Protein AF-A0A6G2D6Y9-F1 (afdb_monomer_lite)

InterPro domains:
  IPR012341 Six-hairpin glycosidase-like superfamily [G3DSA:1.50.10.10] (1-87)

Sequence (90 aa):
SNDPYENFGGLLYGHAGVAWLFGEAYKLTGESIYKNGLELAVDKELVAYKVDSNNSLQYSQGHRLLPYLATGSAGLLLLINRNKEILSSK

Organism: Streptococcus pneumoniae (NCBI:txid1313)

Secondary structure (DSSP, 8-state):
---GGG---HHHHSHHHHHHHHHHHHHHH--HHHHHHHHHHHHHHHTTEEE-TTS-EEEEETTEEE--TTTSHHHHHHHHHHTHHHHT--

pLDDT: mean 91.14, std 9.44, range [50.56, 98.69]

Foldseek 3Di:
DPPLVLFAAACARHLLVVLLVLLVVCVVPVDVVSLVSNVVSLVRRQVQWDQDPVRDIFRHSPPDTDPDRNRMDVRNVVSCVVRVVSVVPD

Radius of gyration: 13.22 Å; chains: 1; bounding box: 28×26×37 Å

Structure (mmCIF, N/CA/C/O backbone):
data_AF-A0A6G2D6Y9-F1
#
_entry.id   AF-A0A6G2D6Y9-F1
#
loop_
_atom_site.group_PDB
_atom_site.id
_atom_site.type_symbol
_atom_site.label_atom_id
_atom_site.label_alt_id
_atom_site.label_comp_id
_atom_site.label_asym_id
_atom_site.label_entity_id
_atom_site.label_seq_id
_atom_site.pdbx_PDB_ins_code
_atom_site.Cartn_x
_atom_site.Cartn_y
_atom_site.Cartn_z
_atom_site.occupancy
_atom_site.B_iso_or_equiv
_atom_site.auth_seq_id
_atom_site.auth_comp_id
_atom_site.auth_asym_id
_atom_site.auth_atom_id
_atom_site.pdbx_PDB_model_num
ATOM 1 N N . SER A 1 1 ? 4.730 -12.425 -19.022 1.00 61.09 1 SER A N 1
ATOM 2 C CA . SER A 1 1 ? 3.469 -12.541 -19.782 1.00 61.09 1 SER A CA 1
ATOM 3 C C . SER A 1 1 ? 2.445 -11.543 -19.218 1.00 61.09 1 SER A C 1
ATOM 5 O O . SER A 1 1 ? 2.803 -10.800 -18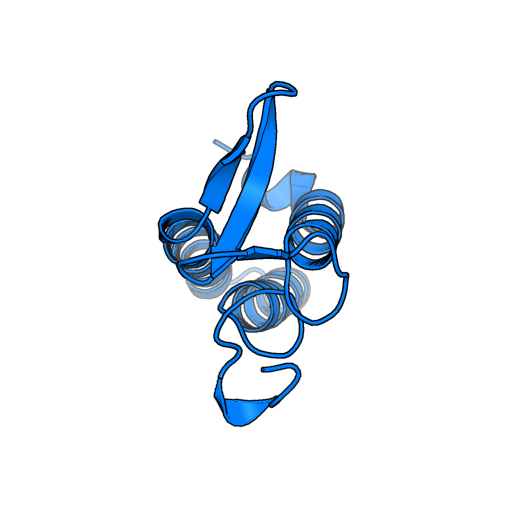.314 1.00 61.09 1 SER A O 1
ATOM 7 N N . ASN A 1 2 ? 1.203 -11.466 -19.718 1.00 64.69 2 ASN A N 1
ATOM 8 C CA . ASN A 1 2 ? 0.073 -10.872 -18.962 1.00 64.69 2 ASN A CA 1
ATOM 9 C C . ASN A 1 2 ? -0.649 -11.940 -18.118 1.00 64.69 2 ASN A C 1
ATOM 11 O O . ASN A 1 2 ? -1.790 -11.756 -17.704 1.00 64.69 2 ASN A O 1
ATOM 15 N N . ASP A 1 3 ? 0.022 -13.066 -17.895 1.00 70.94 3 ASP A N 1
ATOM 16 C CA . ASP A 1 3 ? -0.457 -14.153 -17.066 1.00 70.94 3 ASP A CA 1
ATOM 17 C C . ASP A 1 3 ? -0.679 -13.650 -15.625 1.00 70.94 3 ASP A C 1
ATOM 19 O O . ASP A 1 3 ? 0.267 -13.157 -14.999 1.00 70.94 3 ASP A O 1
ATOM 23 N N . PRO A 1 4 ? -1.911 -13.723 -15.089 1.00 64.69 4 PRO A N 1
ATOM 24 C CA . PRO A 1 4 ? -2.192 -13.317 -13.718 1.00 64.69 4 PRO A CA 1
ATOM 25 C C . PRO A 1 4 ? -1.415 -14.140 -12.682 1.00 64.69 4 PRO A C 1
ATOM 27 O O . PRO A 1 4 ? -1.143 -13.617 -11.607 1.00 64.69 4 PRO A O 1
ATOM 30 N N . TYR A 1 5 ? -1.009 -15.372 -13.000 1.00 73.12 5 TYR A N 1
ATOM 31 C CA . TYR A 1 5 ? -0.238 -16.239 -12.105 1.00 73.12 5 TYR A CA 1
ATOM 32 C C . TYR A 1 5 ? 1.259 -15.901 -12.061 1.00 73.12 5 TYR A C 1
ATOM 34 O O . TYR A 1 5 ? 1.976 -16.401 -11.198 1.00 73.12 5 TYR A O 1
ATOM 42 N N . GLU A 1 6 ? 1.734 -15.029 -12.954 1.00 76.56 6 GLU A N 1
ATOM 43 C CA . GLU A 1 6 ? 3.097 -14.485 -12.921 1.00 76.56 6 GLU A CA 1
ATOM 44 C C . GLU A 1 6 ? 3.175 -13.130 -12.191 1.00 76.56 6 GLU A C 1
ATOM 46 O O . GLU A 1 6 ? 4.268 -12.579 -12.018 1.00 76.56 6 GLU A O 1
ATOM 51 N N . ASN A 1 7 ? 2.035 -12.558 -11.779 1.00 73.44 7 AS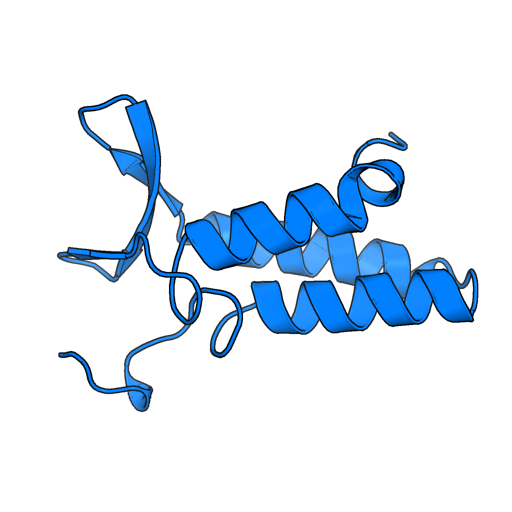N A N 1
ATOM 52 C CA . ASN A 1 7 ? 1.976 -11.271 -11.090 1.00 73.44 7 ASN A CA 1
ATOM 53 C C . ASN A 1 7 ? 1.926 -11.476 -9.574 1.00 73.44 7 ASN A C 1
ATOM 55 O O . ASN A 1 7 ? 1.000 -12.086 -9.056 1.00 73.44 7 ASN A O 1
ATOM 59 N N . PHE A 1 8 ? 2.893 -10.896 -8.866 1.00 83.50 8 PHE A N 1
ATOM 60 C CA . PHE A 1 8 ? 3.009 -10.971 -7.402 1.00 83.50 8 PHE A CA 1
ATOM 61 C C . PHE A 1 8 ? 3.030 -9.577 -6.758 1.00 83.50 8 PHE A C 1
ATOM 63 O O . PHE A 1 8 ? 3.570 -9.385 -5.671 1.00 83.50 8 PHE A O 1
ATOM 70 N N . GLY A 1 9 ? 2.527 -8.578 -7.482 1.00 87.69 9 GLY A N 1
ATOM 71 C CA . GLY A 1 9 ? 2.612 -7.165 -7.134 1.00 87.69 9 GLY A CA 1
ATOM 72 C C . GLY A 1 9 ? 1.297 -6.440 -7.341 1.00 87.69 9 GLY A C 1
ATOM 73 O O . GLY A 1 9 ? 0.396 -6.935 -8.020 1.00 87.69 9 GLY A O 1
ATOM 74 N N . GLY A 1 10 ? 1.203 -5.244 -6.778 1.00 91.81 10 GLY A N 1
ATOM 75 C CA . GLY A 1 10 ? 0.043 -4.379 -6.903 1.00 91.81 10 GLY A CA 1
ATOM 76 C C . GLY A 1 10 ? -1.160 -4.824 -6.080 1.00 91.81 10 GLY A C 1
ATOM 77 O O . GLY A 1 10 ? -1.101 -5.713 -5.232 1.00 91.81 10 GLY A O 1
ATOM 78 N N . LEU A 1 11 ? -2.279 -4.141 -6.309 1.00 94.81 11 LEU A N 1
ATOM 79 C CA . LEU A 1 11 ? -3.436 -4.177 -5.422 1.00 94.81 11 LEU A CA 1
ATOM 80 C C . LEU A 1 11 ? -4.164 -5.527 -5.384 1.00 94.81 11 LEU A C 1
ATOM 82 O O . LEU A 1 11 ? -4.699 -5.888 -4.342 1.00 94.81 11 LEU A O 1
ATOM 86 N N . LEU A 1 12 ? -4.221 -6.255 -6.500 1.00 93.31 12 LEU A N 1
ATOM 87 C CA . LEU A 1 12 ? -5.013 -7.488 -6.595 1.00 93.31 12 LEU A CA 1
ATOM 88 C C . LEU A 1 12 ? -4.193 -8.764 -6.389 1.00 93.31 12 LEU A C 1
ATOM 90 O O . LEU A 1 12 ? -4.772 -9.797 -6.068 1.00 93.31 12 LEU A O 1
ATOM 94 N N . TYR A 1 13 ? -2.873 -8.697 -6.570 1.00 90.31 13 TYR A N 1
ATOM 95 C CA . TYR A 1 13 ? -2.005 -9.881 -6.571 1.00 90.31 13 TYR A CA 1
ATOM 96 C C . TYR A 1 13 ? -0.773 -9.755 -5.664 1.00 90.31 13 TYR A C 1
ATOM 98 O O . TYR A 1 13 ? -0.047 -10.730 -5.485 1.00 90.31 13 TYR A O 1
ATOM 106 N N . GLY A 1 14 ? -0.518 -8.571 -5.102 1.00 91.94 14 GLY A N 1
ATOM 107 C CA . GLY A 1 14 ? 0.633 -8.292 -4.249 1.00 91.94 14 GLY A CA 1
ATOM 108 C C . GLY A 1 14 ? 0.270 -7.990 -2.800 1.00 91.94 14 GLY A C 1
ATOM 109 O O . GLY A 1 14 ? -0.884 -8.060 -2.364 1.00 91.94 14 GLY A O 1
ATOM 110 N N . HIS A 1 15 ? 1.286 -7.582 -2.046 1.00 96.12 15 HIS A N 1
ATOM 111 C CA . HIS A 1 15 ? 1.139 -7.193 -0.650 1.00 96.12 15 HIS A CA 1
ATOM 112 C C . HIS A 1 15 ? 0.344 -5.891 -0.504 1.00 96.12 15 HIS A C 1
ATOM 114 O O . HIS A 1 15 ? -0.228 -5.670 0.558 1.00 96.12 15 HIS A O 1
ATOM 120 N N . ALA A 1 16 ? 0.220 -5.063 -1.549 1.00 96.62 16 ALA A N 1
ATOM 121 C CA . ALA A 1 16 ? -0.627 -3.865 -1.506 1.00 96.62 16 ALA A CA 1
ATOM 122 C C . ALA A 1 16 ? -2.107 -4.183 -1.205 1.00 96.62 16 ALA A C 1
ATOM 124 O O . ALA A 1 16 ? -2.764 -3.420 -0.496 1.00 96.62 16 ALA A O 1
ATOM 125 N N . GLY A 1 17 ? -2.636 -5.314 -1.688 1.00 96.88 17 GLY A N 1
ATOM 126 C CA . GLY A 1 17 ? -3.992 -5.764 -1.345 1.00 96.88 17 GLY A CA 1
ATOM 127 C C . GLY A 1 17 ? -4.119 -6.185 0.119 1.00 96.88 17 GLY A C 1
ATOM 128 O O . GLY A 1 17 ? -5.056 -5.794 0.815 1.00 96.88 17 GLY A O 1
ATOM 129 N N . VAL A 1 18 ? -3.126 -6.923 0.620 1.00 97.44 18 VAL A N 1
ATOM 130 C CA . VAL A 1 18 ? -3.050 -7.345 2.029 1.00 97.44 18 VAL A CA 1
ATOM 131 C C . VAL A 1 18 ? -2.896 -6.133 2.957 1.00 97.44 18 VAL A C 1
ATOM 133 O O . VAL A 1 18 ? -3.571 -6.038 3.980 1.00 97.44 18 VAL A O 1
ATOM 136 N N . ALA A 1 19 ? -2.075 -5.160 2.564 1.00 98.06 19 ALA A N 1
ATOM 137 C CA . ALA A 1 19 ? -1.937 -3.874 3.232 1.00 98.06 19 ALA A CA 1
ATOM 138 C C . ALA A 1 19 ? -3.286 -3.148 3.317 1.00 98.06 19 ALA A C 1
ATOM 140 O O . ALA A 1 19 ? -3.638 -2.622 4.372 1.00 98.06 19 ALA A O 1
ATOM 141 N N . TRP A 1 20 ? -4.076 -3.160 2.236 1.00 98.12 20 TRP A N 1
ATOM 142 C CA . TRP A 1 20 ? -5.406 -2.551 2.234 1.00 98.12 20 TRP A CA 1
ATOM 143 C C . TRP A 1 20 ? -6.323 -3.188 3.274 1.00 98.12 20 TRP A C 1
ATOM 145 O O . TRP A 1 20 ? -6.960 -2.472 4.048 1.00 98.12 20 TRP A O 1
ATOM 155 N N . LEU A 1 21 ? -6.360 -4.523 3.320 1.00 98.38 21 LEU A N 1
ATOM 156 C CA . LEU A 1 21 ? -7.142 -5.265 4.306 1.00 98.38 21 LEU A CA 1
ATOM 157 C C . LEU A 1 21 ? -6.768 -4.846 5.732 1.00 98.38 21 LEU A C 1
ATOM 159 O O . LEU A 1 21 ? -7.649 -4.526 6.528 1.00 98.38 21 LEU A O 1
ATOM 163 N N . PHE A 1 22 ? -5.472 -4.791 6.041 1.00 98.69 22 PHE A N 1
ATOM 164 C CA . PHE A 1 22 ? -4.998 -4.364 7.354 1.00 98.69 22 PHE A CA 1
ATOM 165 C C . PHE A 1 22 ? -5.3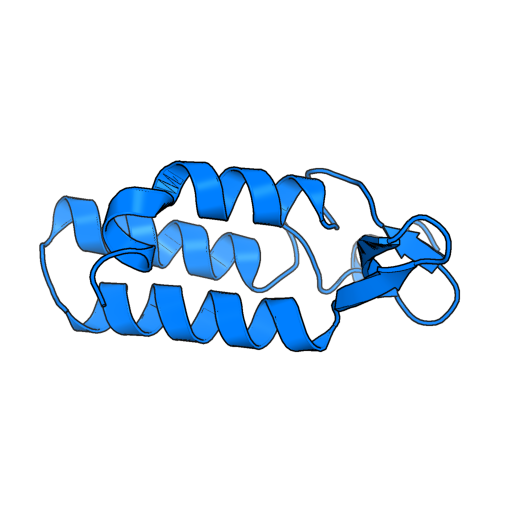45 -2.905 7.672 1.00 98.69 22 PHE A C 1
ATOM 167 O O . PHE A 1 22 ? -5.769 -2.607 8.787 1.00 98.69 22 PHE A O 1
ATOM 174 N N . GLY A 1 23 ? -5.245 -1.999 6.698 1.00 98.25 23 GLY A N 1
ATOM 175 C CA . GLY A 1 23 ? -5.638 -0.603 6.878 1.00 98.25 23 GLY A CA 1
ATOM 176 C C . GLY A 1 23 ? -7.124 -0.438 7.204 1.00 98.25 23 GLY A C 1
ATOM 177 O O . GLY A 1 23 ? -7.477 0.331 8.097 1.00 98.25 23 GLY A O 1
ATOM 178 N N . GLU A 1 24 ? -8.007 -1.179 6.531 1.00 98.38 24 GLU A N 1
ATOM 179 C CA . GLU A 1 24 ? -9.442 -1.151 6.842 1.00 98.38 24 GLU A CA 1
ATOM 180 C C . GLU A 1 24 ? -9.754 -1.856 8.178 1.00 98.38 24 GLU A C 1
ATOM 182 O O . GLU A 1 24 ? -10.556 -1.343 8.958 1.00 98.38 24 GLU A O 1
ATOM 187 N N . ALA A 1 25 ? -9.067 -2.956 8.510 1.00 98.62 25 ALA A N 1
ATOM 188 C CA . ALA A 1 25 ? -9.200 -3.621 9.810 1.00 98.62 25 ALA A CA 1
ATOM 189 C C . ALA A 1 25 ? -8.781 -2.708 10.975 1.00 98.62 25 ALA A C 1
ATOM 191 O O . ALA A 1 25 ? -9.471 -2.647 11.995 1.00 98.62 25 ALA A O 1
ATOM 192 N N . TYR A 1 26 ? -7.699 -1.940 10.812 1.00 98.44 26 TYR A N 1
ATOM 193 C CA . TYR A 1 26 ? -7.279 -0.948 11.800 1.00 98.44 26 TYR A CA 1
ATOM 194 C C . TYR A 1 26 ? -8.312 0.171 11.958 1.00 98.44 26 TYR A C 1
ATOM 196 O O . TYR A 1 26 ? -8.662 0.511 13.081 1.00 98.44 26 TYR A O 1
ATOM 204 N N . LYS A 1 27 ? -8.863 0.708 10.861 1.00 97.62 27 LYS A N 1
ATOM 205 C CA . LYS A 1 27 ? -9.917 1.741 10.929 1.00 97.62 27 LYS A CA 1
ATOM 206 C C . LYS A 1 27 ? -11.169 1.250 11.653 1.00 97.62 27 LYS A C 1
ATOM 208 O O . LYS A 1 27 ? -11.831 2.042 12.313 1.00 97.62 27 LYS A O 1
ATOM 213 N N . LEU A 1 28 ? -11.495 -0.034 11.507 1.00 98.50 28 LEU A N 1
ATOM 214 C CA . LEU A 1 28 ? -12.668 -0.634 12.132 1.00 98.50 28 LEU A CA 1
ATOM 215 C C . LEU A 1 28 ? -12.463 -0.927 13.623 1.00 98.50 28 LEU A C 1
ATOM 217 O O . LEU A 1 28 ? -13.396 -0.779 14.404 1.00 98.50 28 LEU A O 1
ATOM 221 N N . THR A 1 29 ? -11.271 -1.379 14.008 1.00 98.38 29 THR A N 1
ATOM 222 C CA . THR A 1 29 ? -11.030 -1.945 15.348 1.00 98.38 29 THR A CA 1
ATOM 223 C C . THR A 1 29 ? -10.152 -1.074 16.244 1.00 98.38 29 THR A C 1
ATOM 225 O O . THR A 1 29 ? -10.238 -1.176 17.460 1.00 98.38 29 THR A O 1
ATOM 228 N N . GLY A 1 30 ? -9.292 -0.233 15.669 1.00 97.50 30 GLY A N 1
ATOM 229 C CA . GLY A 1 30 ? -8.258 0.513 16.388 1.00 97.50 30 GLY A CA 1
ATOM 230 C C . GLY A 1 30 ? -7.086 -0.343 16.888 1.00 97.50 30 GLY A C 1
ATOM 231 O O . GLY A 1 30 ? -6.171 0.194 17.509 1.00 97.50 30 GLY A O 1
ATOM 232 N N . GLU A 1 31 ? -7.072 -1.650 16.611 1.00 98.44 31 GLU A N 1
ATOM 233 C CA . GLU A 1 31 ? -6.072 -2.577 17.148 1.00 98.44 31 GLU A CA 1
ATOM 234 C C . GLU A 1 31 ? -4.723 -2.437 16.434 1.00 98.44 31 GLU A C 1
ATOM 236 O O . GLU A 1 31 ? -4.606 -2.615 15.216 1.00 98.44 31 GLU A O 1
ATOM 241 N N . SER A 1 32 ? -3.667 -2.158 17.201 1.00 97.25 32 SER A N 1
ATOM 242 C CA . SER A 1 32 ? -2.336 -1.824 16.670 1.00 97.25 32 SER A CA 1
ATOM 243 C C . SER A 1 32 ? -1.699 -2.941 15.841 1.00 97.25 32 SER A C 1
ATOM 245 O O . SER A 1 32 ? -0.898 -2.656 14.952 1.00 97.25 32 SER A O 1
ATOM 247 N N . ILE A 1 33 ? -2.095 -4.200 16.051 1.00 98.25 33 ILE A N 1
ATOM 248 C CA . ILE A 1 33 ? -1.637 -5.330 15.235 1.00 98.25 33 ILE A CA 1
ATOM 249 C C . ILE A 1 33 ? -1.952 -5.134 13.746 1.00 98.25 33 ILE A C 1
ATOM 251 O O . ILE A 1 33 ? -1.136 -5.485 12.896 1.00 98.25 33 ILE A O 1
ATOM 255 N N . TYR A 1 34 ? -3.088 -4.513 13.417 1.00 98.62 34 TYR A N 1
ATOM 256 C CA . TYR A 1 34 ? -3.459 -4.234 12.033 1.00 98.62 34 TYR A CA 1
ATOM 257 C C . TYR A 1 34 ? -2.696 -3.039 11.465 1.00 98.62 34 TYR A C 1
ATOM 259 O O . TYR A 1 34 ? -2.301 -3.078 10.304 1.00 98.62 34 TYR A O 1
ATOM 267 N N . LYS A 1 35 ? -2.397 -2.015 12.274 1.00 98.31 35 LYS A N 1
ATOM 268 C CA . LYS A 1 35 ? -1.477 -0.945 11.856 1.00 98.31 35 LYS A CA 1
ATOM 269 C C . LYS A 1 35 ? -0.096 -1.523 11.516 1.00 98.31 35 LYS A C 1
ATOM 271 O O . LYS A 1 35 ? 0.418 -1.264 10.432 1.00 98.31 35 LYS A O 1
ATOM 276 N N . ASN A 1 36 ? 0.450 -2.375 12.382 1.00 98.12 36 ASN A N 1
ATOM 277 C CA . ASN A 1 36 ? 1.741 -3.028 12.155 1.00 98.12 36 ASN A CA 1
ATOM 278 C C . ASN A 1 36 ? 1.710 -3.927 10.906 1.00 98.12 36 ASN A C 1
ATOM 280 O O . ASN A 1 36 ? 2.672 -3.971 10.142 1.00 98.12 36 ASN A O 1
ATOM 284 N N . GLY A 1 37 ? 0.597 -4.633 10.677 1.00 98.44 37 GLY A N 1
ATOM 285 C CA . GLY A 1 37 ? 0.387 -5.438 9.474 1.00 98.44 37 GLY A CA 1
ATOM 286 C C . GLY A 1 37 ? 0.354 -4.598 8.194 1.00 98.44 37 GLY A C 1
ATOM 287 O O . GLY A 1 37 ? 0.979 -4.976 7.204 1.00 98.44 37 GLY A O 1
ATOM 288 N N . LEU A 1 38 ? -0.329 -3.448 8.219 1.00 98.50 38 LEU A N 1
ATOM 289 C CA . LEU A 1 38 ? -0.350 -2.481 7.118 1.00 98.50 38 LEU A CA 1
ATOM 290 C C . LEU A 1 38 ? 1.072 -2.005 6.786 1.00 98.50 38 LEU A C 1
ATOM 292 O O . LEU A 1 38 ? 1.473 -2.074 5.626 1.00 98.50 38 LEU A O 1
ATOM 296 N N . GLU A 1 39 ? 1.832 -1.560 7.788 1.00 97.81 39 GLU A N 1
ATOM 297 C CA . GLU A 1 39 ? 3.211 -1.081 7.611 1.00 97.81 39 GLU A CA 1
ATOM 298 C C . GLU A 1 39 ? 4.116 -2.180 7.040 1.00 97.81 39 GLU A C 1
ATOM 300 O O . GLU A 1 39 ? 4.771 -1.982 6.016 1.00 97.81 39 GLU A O 1
ATOM 305 N N . LEU A 1 40 ? 4.072 -3.379 7.629 1.00 98.06 40 LEU A N 1
ATOM 306 C CA . LEU A 1 40 ? 4.868 -4.514 7.170 1.00 98.06 40 LEU A CA 1
ATOM 307 C C . LEU A 1 40 ? 4.531 -4.909 5.727 1.00 98.06 40 LEU A C 1
ATOM 309 O O . LEU A 1 40 ? 5.432 -5.186 4.938 1.00 98.06 40 LEU A O 1
ATOM 313 N N . ALA A 1 41 ? 3.249 -4.956 5.366 1.00 97.62 41 ALA A N 1
ATOM 314 C CA . ALA A 1 41 ? 2.835 -5.320 4.016 1.00 97.62 41 ALA A CA 1
ATOM 315 C C . ALA A 1 41 ? 3.279 -4.274 2.978 1.00 97.62 41 ALA A C 1
ATOM 317 O O . ALA A 1 41 ? 3.726 -4.653 1.896 1.00 97.62 41 ALA A O 1
ATOM 318 N N . VAL A 1 42 ? 3.226 -2.978 3.314 1.00 96.94 42 VAL A N 1
ATOM 319 C CA . VAL A 1 42 ? 3.768 -1.907 2.459 1.00 96.94 42 VAL A CA 1
ATOM 320 C C . VAL A 1 42 ? 5.276 -2.070 2.272 1.00 96.94 42 VAL A C 1
ATOM 322 O O . VAL A 1 42 ? 5.749 -2.041 1.137 1.00 96.94 42 VAL A O 1
ATOM 325 N N . ASP A 1 43 ? 6.025 -2.315 3.347 1.00 96.19 43 ASP A N 1
ATOM 326 C CA . ASP A 1 43 ? 7.473 -2.529 3.263 1.00 96.19 43 ASP A CA 1
ATOM 327 C C . ASP A 1 43 ? 7.820 -3.738 2.382 1.00 96.19 43 ASP A C 1
ATOM 329 O O . ASP A 1 43 ? 8.754 -3.679 1.581 1.00 96.19 43 ASP A O 1
ATOM 333 N N . LYS A 1 44 ? 7.053 -4.834 2.484 1.00 96.00 44 LYS A N 1
ATOM 334 C CA . LYS A 1 44 ? 7.239 -6.022 1.634 1.00 96.00 44 LYS A CA 1
ATOM 335 C C . LYS A 1 44 ? 6.887 -5.771 0.174 1.00 96.00 44 LYS A C 1
ATOM 337 O O . LYS A 1 44 ? 7.595 -6.274 -0.695 1.00 96.00 44 LYS A O 1
ATOM 342 N N . GLU A 1 45 ? 5.852 -4.982 -0.099 1.00 95.19 45 GLU A N 1
ATOM 343 C CA . GLU A 1 45 ? 5.503 -4.572 -1.460 1.00 95.19 45 GLU A CA 1
ATOM 344 C C . GLU A 1 45 ? 6.653 -3.784 -2.104 1.00 95.19 45 GLU A C 1
ATOM 346 O O . GLU A 1 45 ? 7.073 -4.087 -3.221 1.00 95.19 45 GLU A O 1
ATOM 351 N N . LEU A 1 46 ? 7.218 -2.823 -1.367 1.00 94.44 46 LEU A N 1
ATOM 352 C CA . LEU A 1 46 ? 8.263 -1.917 -1.846 1.00 94.44 46 LEU A CA 1
ATOM 353 C C . LEU A 1 46 ? 9.580 -2.613 -2.220 1.00 94.44 46 LEU A C 1
ATOM 355 O O . LEU A 1 46 ? 10.327 -2.067 -3.030 1.00 94.44 46 LEU A O 1
ATOM 359 N N . VAL A 1 47 ? 9.858 -3.824 -1.717 1.00 93.69 47 VAL A N 1
ATOM 360 C CA . VAL A 1 47 ? 11.067 -4.599 -2.078 1.00 93.69 47 VAL A CA 1
ATOM 361 C C . VAL A 1 47 ? 11.181 -4.820 -3.592 1.00 93.69 47 VAL A C 1
ATOM 363 O O . VAL A 1 47 ? 12.285 -4.852 -4.133 1.00 93.69 47 VAL A O 1
ATOM 366 N N . ALA A 1 48 ? 10.051 -4.962 -4.288 1.00 89.81 48 ALA A N 1
ATOM 367 C CA . ALA A 1 48 ? 10.020 -5.181 -5.732 1.00 89.81 48 ALA A CA 1
ATOM 368 C C . ALA A 1 48 ? 10.018 -3.877 -6.554 1.00 89.81 48 ALA A C 1
ATOM 370 O O . ALA A 1 48 ? 10.021 -3.930 -7.786 1.00 89.81 48 ALA A O 1
ATOM 371 N N . TYR A 1 49 ? 10.003 -2.703 -5.914 1.00 92.00 49 TYR A N 1
ATOM 372 C CA . TYR A 1 49 ? 9.935 -1.418 -6.605 1.00 92.00 49 TYR A CA 1
ATOM 373 C C . TYR A 1 49 ? 11.325 -0.886 -6.934 1.00 92.00 49 TYR A C 1
ATOM 375 O O . TYR A 1 49 ? 12.282 -1.039 -6.178 1.00 92.00 49 TYR A O 1
ATOM 383 N N . LYS 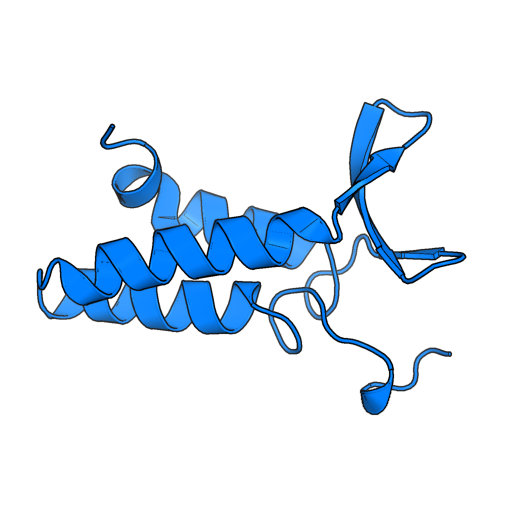A 1 50 ? 11.432 -0.228 -8.087 1.00 91.69 50 LYS A N 1
ATOM 384 C CA . LYS A 1 50 ? 12.656 0.425 -8.550 1.00 91.69 50 LYS A CA 1
ATOM 385 C C . LYS A 1 50 ? 12.336 1.807 -9.093 1.00 91.69 50 LYS A C 1
ATOM 387 O O . LYS A 1 50 ? 11.248 2.038 -9.615 1.00 91.69 50 LYS A O 1
ATOM 392 N N . VAL A 1 51 ? 13.301 2.709 -8.972 1.00 91.69 51 VAL A N 1
ATOM 393 C CA . VAL A 1 51 ? 13.252 4.013 -9.634 1.00 91.69 51 VAL A CA 1
ATOM 394 C C . VAL A 1 51 ? 13.667 3.822 -11.091 1.00 91.69 51 VAL A C 1
ATOM 396 O O . VAL A 1 51 ? 14.698 3.204 -11.364 1.00 91.69 51 VAL A O 1
ATOM 399 N N . ASP A 1 52 ? 12.843 4.295 -12.020 1.00 87.75 52 ASP A N 1
ATOM 400 C CA . ASP A 1 52 ? 13.131 4.248 -13.453 1.00 87.75 52 ASP A CA 1
ATOM 401 C C . ASP A 1 52 ? 13.980 5.445 -13.927 1.00 87.75 52 ASP A C 1
ATOM 403 O O . ASP A 1 52 ? 14.350 6.328 -13.152 1.00 87.75 52 ASP A O 1
ATOM 407 N N . SER A 1 53 ? 14.300 5.493 -15.224 1.00 89.81 53 SER A N 1
ATOM 408 C CA . SER A 1 53 ? 15.086 6.585 -15.820 1.00 89.81 53 SER A CA 1
ATOM 409 C C . SER A 1 53 ? 14.408 7.958 -15.741 1.00 89.81 53 SER A C 1
ATOM 411 O O . SER A 1 53 ? 15.076 8.973 -15.909 1.00 89.81 53 SER A O 1
ATOM 413 N N . ASN A 1 54 ? 13.098 7.995 -15.490 1.00 89.94 54 ASN A N 1
ATOM 414 C CA . ASN A 1 54 ? 12.303 9.212 -15.339 1.00 89.94 54 ASN A CA 1
ATOM 415 C C . ASN A 1 54 ? 12.088 9.566 -13.859 1.00 89.94 54 ASN A C 1
ATOM 417 O O . ASN A 1 54 ? 11.204 10.360 -13.535 1.00 89.94 54 ASN A O 1
ATOM 421 N N . ASN A 1 55 ? 12.872 8.968 -12.957 1.00 89.50 55 ASN A N 1
ATOM 422 C CA . ASN A 1 55 ? 12.784 9.154 -11.514 1.00 89.50 55 ASN A CA 1
ATOM 423 C C . ASN A 1 55 ? 11.413 8.770 -10.917 1.00 89.50 55 ASN A C 1
ATOM 425 O O . ASN A 1 55 ? 11.013 9.286 -9.874 1.00 89.50 55 ASN A O 1
ATOM 429 N N . SER A 1 56 ? 10.679 7.868 -11.576 1.00 88.88 56 SER A N 1
ATOM 430 C CA . SER A 1 56 ? 9.396 7.354 -11.094 1.00 88.88 56 SER A CA 1
ATOM 431 C C . SER A 1 56 ? 9.582 6.015 -10.385 1.00 88.88 56 SER A C 1
ATOM 433 O O . SER A 1 56 ? 10.297 5.140 -10.870 1.00 88.88 56 SER A O 1
ATOM 435 N N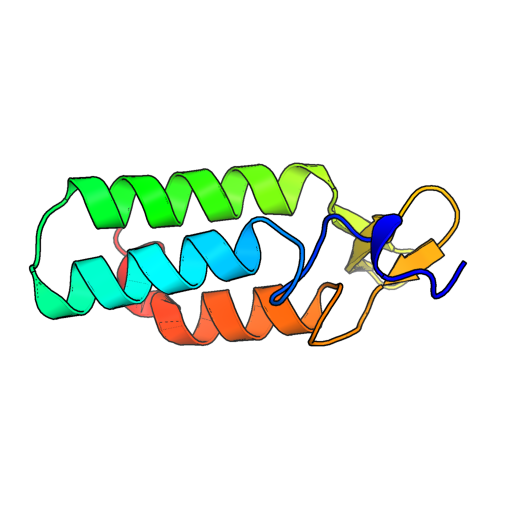 . LEU A 1 57 ? 8.917 5.832 -9.241 1.00 91.31 57 LEU A N 1
ATOM 436 C CA . LEU A 1 57 ? 8.945 4.575 -8.495 1.00 91.31 57 LEU A CA 1
ATOM 437 C C . LEU A 1 57 ? 7.930 3.587 -9.091 1.00 91.31 57 LEU A C 1
ATOM 439 O O . LEU A 1 57 ? 6.720 3.808 -9.031 1.00 91.31 57 LEU A O 1
ATOM 443 N N . GLN A 1 58 ? 8.420 2.494 -9.666 1.00 91.12 58 GLN A N 1
ATOM 444 C CA . GLN A 1 58 ? 7.618 1.530 -10.417 1.00 91.12 58 GLN A CA 1
ATOM 445 C C . GLN A 1 58 ? 7.838 0.106 -9.906 1.00 91.12 58 GLN A C 1
ATOM 447 O O . GLN A 1 58 ? 8.956 -0.264 -9.546 1.00 91.12 58 GLN A O 1
ATOM 452 N N . TYR A 1 59 ? 6.788 -0.719 -9.926 1.00 91.44 59 TYR A N 1
ATOM 453 C CA . TYR A 1 59 ? 6.928 -2.146 -9.631 1.00 91.44 59 TYR A CA 1
ATOM 454 C C . TYR A 1 59 ? 7.768 -2.814 -10.725 1.00 91.44 59 TYR A C 1
ATOM 456 O O . TYR A 1 59 ? 7.458 -2.666 -11.910 1.00 91.44 59 TYR A O 1
ATOM 464 N N . SER A 1 60 ? 8.810 -3.555 -10.346 1.00 89.75 60 SER A N 1
ATOM 465 C CA . SER A 1 60 ? 9.720 -4.232 -11.271 1.00 89.75 60 SER A CA 1
ATOM 466 C C . SER A 1 60 ? 9.438 -5.732 -11.317 1.00 89.75 60 SER A C 1
ATOM 468 O O . SER A 1 60 ? 9.772 -6.478 -10.402 1.00 89.75 60 SER A O 1
ATOM 470 N N . GLN A 1 61 ? 8.888 -6.192 -12.440 1.00 84.94 61 GLN A N 1
ATOM 471 C CA . GLN A 1 61 ? 8.694 -7.609 -12.741 1.00 84.94 61 GLN A CA 1
ATOM 472 C C . GLN A 1 61 ? 9.826 -8.098 -13.653 1.00 84.94 61 GLN A C 1
ATOM 474 O O . GLN A 1 61 ? 9.636 -8.350 -14.845 1.00 84.94 61 GLN A O 1
ATOM 479 N N . GLY A 1 62 ? 11.041 -8.166 -13.106 1.00 81.94 62 GLY A N 1
ATOM 480 C CA . GLY A 1 62 ? 12.236 -8.603 -13.833 1.00 81.94 62 GLY A CA 1
ATOM 481 C C . GLY A 1 62 ? 12.599 -7.677 -15.000 1.00 81.94 62 GLY A C 1
ATOM 482 O O . GLY A 1 62 ? 13.371 -6.740 -14.826 1.00 81.94 62 GLY A O 1
ATOM 483 N N . HIS A 1 63 ? 12.038 -7.944 -16.183 1.00 79.88 63 HIS A N 1
ATOM 484 C CA . HIS A 1 63 ? 12.316 -7.250 -17.447 1.00 79.88 63 HIS A CA 1
ATOM 485 C C . HIS A 1 63 ? 11.312 -6.137 -17.793 1.00 79.88 63 HIS A C 1
ATOM 487 O O . HIS A 1 63 ? 11.498 -5.443 -18.791 1.00 79.88 63 HIS A O 1
ATOM 493 N N . ARG A 1 64 ? 10.240 -5.958 -17.006 1.00 82.50 64 ARG A N 1
ATOM 494 C CA . ARG A 1 64 ? 9.209 -4.937 -17.256 1.00 82.50 64 ARG A CA 1
ATOM 495 C C . ARG A 1 64 ? 8.848 -4.171 -15.985 1.00 82.50 64 ARG A C 1
ATOM 497 O O . ARG A 1 64 ? 8.894 -4.717 -14.884 1.00 82.50 64 ARG A O 1
ATOM 504 N N . LEU A 1 65 ? 8.458 -2.911 -16.161 1.00 85.50 65 LEU A N 1
ATOM 505 C CA . LEU A 1 65 ? 7.852 -2.083 -15.123 1.00 85.50 65 LEU A CA 1
ATOM 506 C C . LEU A 1 65 ? 6.324 -2.110 -15.246 1.00 85.50 65 LEU A C 1
ATOM 508 O O . LEU A 1 65 ? 5.797 -2.041 -16.357 1.00 85.50 65 LEU A O 1
ATOM 512 N N . LEU A 1 66 ? 5.616 -2.216 -14.121 1.00 86.69 66 LEU A N 1
ATOM 513 C CA . LEU A 1 66 ? 4.153 -2.305 -14.092 1.00 86.69 66 LEU A CA 1
ATOM 514 C C . LEU A 1 66 ? 3.545 -1.041 -13.463 1.00 86.69 66 LEU A C 1
ATOM 516 O O . LEU A 1 66 ? 3.520 -0.925 -12.236 1.00 86.69 66 LEU A O 1
ATOM 520 N N . PRO A 1 67 ? 3.008 -0.106 -14.270 1.00 89.25 67 PRO A N 1
ATOM 521 C CA . PRO A 1 67 ? 2.361 1.106 -13.769 1.00 89.25 67 PRO A CA 1
ATOM 522 C C . PRO A 1 67 ? 0.867 0.921 -13.440 1.00 89.25 67 PRO A C 1
ATOM 524 O O . PRO A 1 67 ? 0.136 1.891 -13.268 1.00 89.25 67 PRO A O 1
ATOM 527 N N . TYR A 1 68 ? 0.367 -0.316 -13.416 1.00 91.62 68 TYR A N 1
ATOM 528 C CA . TYR A 1 68 ? -1.070 -0.599 -13.420 1.00 91.62 68 TYR A CA 1
ATOM 529 C C . TYR A 1 68 ? -1.698 -0.612 -12.026 1.00 91.62 68 TYR A C 1
ATOM 531 O O . TYR A 1 68 ? -1.041 -0.902 -11.029 1.00 91.62 68 TYR A O 1
ATOM 539 N N . LEU A 1 69 ? -3.009 -0.360 -11.970 1.00 92.12 69 LEU A N 1
ATOM 540 C CA . LEU A 1 69 ? -3.777 -0.393 -10.724 1.00 92.12 69 LEU A CA 1
ATOM 541 C C . LEU A 1 69 ? -3.787 -1.795 -10.094 1.00 92.12 69 LEU A C 1
ATOM 543 O O . LEU A 1 69 ? -3.499 -1.950 -8.912 1.00 92.12 69 LEU A O 1
ATOM 547 N N . ALA A 1 70 ? -4.108 -2.818 -10.887 1.00 91.88 70 ALA A N 1
ATOM 548 C CA . ALA A 1 70 ? -4.269 -4.177 -10.379 1.00 91.88 70 ALA A CA 1
ATOM 549 C C . ALA A 1 70 ? -2.940 -4.833 -9.978 1.00 91.88 70 ALA A C 1
ATOM 551 O O . ALA A 1 70 ? -2.880 -5.508 -8.956 1.00 91.88 70 ALA A O 1
ATOM 552 N N . THR A 1 71 ? -1.891 -4.642 -10.780 1.00 91.19 71 THR A N 1
ATOM 553 C CA . THR A 1 71 ? -0.652 -5.438 -10.715 1.00 91.19 71 THR A CA 1
ATOM 554 C C . THR A 1 71 ? 0.611 -4.615 -10.464 1.00 91.19 71 THR A C 1
ATOM 556 O O . THR A 1 71 ? 1.715 -5.140 -10.574 1.00 91.19 71 THR A O 1
ATOM 559 N N . GLY A 1 72 ? 0.487 -3.316 -10.172 1.00 91.62 72 GLY A N 1
ATOM 560 C CA . GLY A 1 72 ? 1.647 -2.438 -10.132 1.00 91.62 72 GLY A CA 1
ATOM 561 C C . GLY A 1 72 ? 1.517 -1.183 -9.276 1.00 91.62 72 GLY A C 1
ATOM 562 O O . GLY A 1 72 ? 0.743 -1.105 -8.318 1.00 91.62 72 GLY A O 1
ATOM 563 N N . SER A 1 73 ? 2.333 -0.189 -9.625 1.00 93.62 73 SER A N 1
ATOM 564 C CA . SER A 1 73 ? 2.606 0.994 -8.802 1.00 93.62 73 SER A CA 1
ATOM 565 C C . SER A 1 73 ? 1.399 1.888 -8.543 1.00 93.62 73 SER A C 1
ATOM 567 O O . SER A 1 73 ? 1.278 2.415 -7.438 1.00 93.62 73 SER A O 1
ATOM 569 N N . ALA A 1 74 ? 0.461 2.002 -9.487 1.00 94.88 74 ALA A N 1
ATOM 570 C CA . ALA A 1 74 ? -0.761 2.774 -9.270 1.00 94.88 74 ALA A CA 1
ATOM 571 C C . ALA A 1 74 ? -1.640 2.177 -8.154 1.00 94.88 74 ALA A C 1
ATOM 573 O O . ALA A 1 74 ? -2.269 2.924 -7.405 1.00 94.88 74 ALA A O 1
ATOM 574 N N . GLY A 1 75 ? -1.646 0.847 -7.996 1.00 95.69 75 GLY A N 1
ATOM 575 C CA . GLY A 1 75 ? -2.326 0.168 -6.889 1.00 95.69 75 GLY A CA 1
ATOM 576 C C . GLY A 1 75 ? -1.746 0.537 -5.530 1.00 95.69 75 GLY A C 1
ATOM 577 O O . GLY A 1 75 ? -2.485 0.895 -4.611 1.00 95.69 75 GLY A O 1
ATOM 578 N N . LEU A 1 76 ? -0.416 0.525 -5.428 1.00 95.56 76 LEU A N 1
ATOM 579 C CA . LEU A 1 76 ? 0.283 0.948 -4.216 1.00 95.56 76 LEU A CA 1
ATOM 580 C C . LEU A 1 76 ? 0.057 2.437 -3.913 1.00 95.56 76 LEU A C 1
ATOM 582 O O . LEU A 1 76 ? -0.182 2.792 -2.763 1.00 95.56 76 LEU A O 1
ATOM 586 N N . LEU A 1 77 ? 0.069 3.309 -4.926 1.00 95.44 77 LEU A N 1
ATOM 587 C CA . LEU A 1 77 ? -0.207 4.735 -4.732 1.00 95.44 77 LEU A CA 1
ATOM 588 C C . LEU A 1 77 ? -1.607 4.968 -4.147 1.00 95.44 77 LEU A C 1
ATOM 590 O O . LEU A 1 77 ? -1.766 5.750 -3.208 1.00 95.44 77 LEU A O 1
ATOM 594 N N . LEU A 1 78 ? -2.617 4.272 -4.675 1.00 97.00 78 LEU A N 1
ATOM 595 C CA . LEU A 1 78 ? -3.981 4.363 -4.161 1.00 97.00 78 LEU A CA 1
ATOM 596 C C . LEU A 1 78 ? -4.060 3.886 -2.703 1.00 97.00 78 LEU A C 1
ATOM 598 O O . LEU A 1 78 ? -4.677 4.563 -1.877 1.00 97.00 78 LEU A O 1
ATOM 602 N N . LEU A 1 79 ? -3.401 2.764 -2.384 1.00 97.38 79 LEU A N 1
ATOM 603 C CA . LEU A 1 79 ? -3.298 2.228 -1.025 1.00 97.38 79 LEU A CA 1
ATOM 604 C C . LEU A 1 79 ? -2.693 3.256 -0.065 1.00 97.38 79 LEU A C 1
ATOM 606 O O . LEU A 1 79 ? -3.281 3.532 0.986 1.00 97.38 79 LEU A O 1
ATOM 610 N N . ILE A 1 80 ? -1.542 3.834 -0.427 1.00 96.25 80 ILE A N 1
ATOM 611 C CA . ILE A 1 80 ? -0.829 4.815 0.400 1.00 96.25 80 ILE A CA 1
ATOM 612 C C . ILE A 1 80 ? -1.714 6.036 0.624 1.00 96.25 80 ILE A C 1
ATOM 614 O O . ILE A 1 80 ? -1.925 6.434 1.765 1.00 96.25 80 ILE A O 1
ATOM 618 N N . ASN A 1 81 ? -2.301 6.595 -0.436 1.00 97.00 81 ASN A N 1
ATOM 619 C CA . ASN A 1 81 ? -3.163 7.768 -0.319 1.00 97.00 81 ASN A CA 1
ATOM 620 C C . ASN A 1 81 ? -4.379 7.508 0.590 1.00 97.00 81 ASN A C 1
ATOM 622 O O . ASN A 1 81 ? -4.735 8.349 1.415 1.00 97.00 81 ASN A O 1
ATOM 626 N N . ARG A 1 82 ? -4.990 6.320 0.489 1.00 96.94 82 ARG A N 1
ATOM 627 C CA . ARG A 1 82 ? -6.134 5.904 1.317 1.00 96.94 82 ARG A CA 1
ATOM 628 C C . ARG A 1 82 ? -5.782 5.726 2.798 1.00 96.94 82 ARG A C 1
ATOM 630 O O . ARG A 1 82 ? -6.672 5.838 3.644 1.00 96.94 82 ARG A O 1
ATOM 637 N N . ASN A 1 83 ? -4.523 5.430 3.112 1.00 97.50 83 ASN A N 1
ATOM 638 C CA . ASN A 1 83 ? -4.049 5.148 4.469 1.00 97.50 83 ASN A CA 1
ATOM 639 C C . ASN A 1 83 ? -3.008 6.159 4.961 1.00 97.50 83 ASN A C 1
ATOM 641 O O . ASN A 1 83 ? -2.330 5.895 5.952 1.00 97.50 83 ASN A O 1
ATOM 645 N N . LYS A 1 84 ? -2.900 7.319 4.299 1.00 96.19 84 LYS A N 1
ATOM 646 C CA . LYS A 1 84 ? -1.839 8.299 4.546 1.00 96.19 84 LYS A CA 1
ATOM 647 C C . LYS A 1 84 ? -1.744 8.704 6.013 1.00 96.19 84 LYS A C 1
ATOM 649 O O . LYS A 1 84 ? -0.656 8.643 6.550 1.00 96.19 84 LYS A O 1
ATOM 654 N N . GLU A 1 85 ? -2.872 8.976 6.669 1.00 95.00 85 GLU A N 1
ATOM 655 C CA . GLU A 1 85 ? -2.913 9.417 8.073 1.00 95.00 85 GLU A CA 1
ATOM 656 C C . GLU A 1 85 ? -2.386 8.345 9.039 1.00 95.00 85 GLU A C 1
ATOM 658 O O . GLU A 1 85 ? -1.781 8.651 10.062 1.00 95.00 85 GLU A O 1
ATOM 663 N N . ILE A 1 86 ? -2.593 7.068 8.702 1.00 95.62 86 ILE A N 1
ATOM 664 C CA . ILE A 1 86 ? -2.100 5.940 9.498 1.00 95.62 86 ILE A CA 1
ATOM 665 C C . ILE A 1 86 ? -0.594 5.783 9.265 1.00 95.62 86 ILE A C 1
ATOM 667 O O . ILE A 1 86 ? 0.167 5.673 10.223 1.00 95.62 86 ILE A O 1
ATOM 671 N N . LEU A 1 87 ? -0.158 5.831 8.003 1.00 93.94 87 LEU A N 1
ATOM 672 C CA . LEU A 1 87 ? 1.237 5.63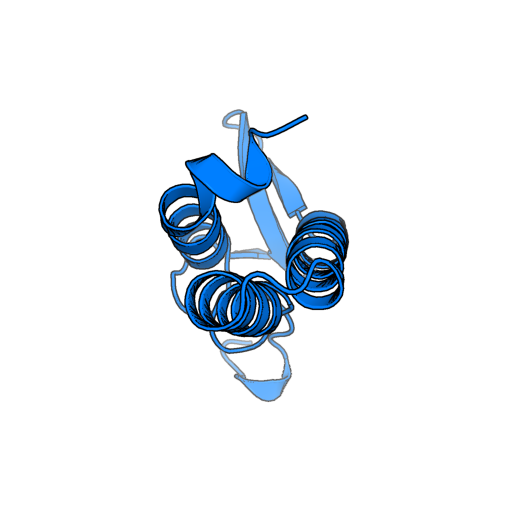8 7.593 1.00 93.94 87 LEU A CA 1
ATOM 673 C C . LEU A 1 87 ? 2.153 6.827 7.936 1.00 93.94 87 LEU A C 1
ATOM 675 O O . LEU A 1 87 ? 3.354 6.640 8.110 1.00 93.94 87 LEU A O 1
ATOM 679 N N . SER A 1 88 ? 1.613 8.045 8.039 1.00 86.44 88 SER A N 1
ATOM 680 C CA . SER A 1 88 ? 2.360 9.263 8.384 1.00 86.44 88 SER A CA 1
ATOM 681 C C . SER A 1 88 ? 2.494 9.495 9.887 1.00 86.44 88 SER A C 1
ATOM 683 O O . SER A 1 88 ? 3.194 10.417 10.287 1.00 86.44 88 SER A O 1
ATOM 685 N N . SER A 1 89 ? 1.835 8.687 10.723 1.00 67.75 89 SER A N 1
ATOM 686 C CA . SER A 1 89 ? 1.798 8.844 12.186 1.00 67.75 89 SER A CA 1
ATOM 687 C C . SER A 1 89 ? 3.073 8.370 12.912 1.00 67.75 89 SER A C 1
ATOM 689 O O . SER A 1 89 ? 2.981 7.782 13.991 1.00 67.75 89 SER A O 1
ATOM 691 N N . LYS A 1 90 ? 4.253 8.588 12.315 1.00 50.56 90 LYS A N 1
ATOM 692 C CA . LYS A 1 90 ? 5.551 8.346 12.966 1.00 50.56 90 LYS A CA 1
ATOM 693 C C . LYS A 1 90 ? 5.935 9.484 13.901 1.00 50.56 90 LYS A C 1
ATOM 695 O O . LYS A 1 90 ? 5.763 10.654 13.500 1.00 50.56 90 LYS A O 1
#